Protein AF-A0A6J1W8S7-F1 (afdb_monomer_lite)

Radius of gyration: 19.78 Å; chains: 1; bounding box: 38×35×72 Å

Foldseek 3Di:
DPPPVPDDPDVDPQVWDWDDDFQEIETEHLVSLVCLVDDDDPVNLASHAEYEYELAALVSCLVCLVSNCVSRVNHQEYHYYLRQAADLCSLLSVLPHAQHQEYEYDPHNHNCVVPPCSQLSNCLNNVVNNHQYYNNDGDDPVSNVVSCVVCVVVVVVVVVPDPPVVVCVVVVPPD

pLDDT: mean 82.57, std 17.76, range [33.88, 97.06]

Sequence (175 aa):
SLETILGKVVPGLESHLVEIDGDVLCLYGSGALESLDRNWSVQTAGNIVTIAFIFIDFDEIIPVLSKLKIKFPNFLHLKFKETNLTTLQQFNALAHLRRLEQLTVESEGNPVVTFTLWKFYVLFRLNHFNLQKINGSEVTQNDMIMAERLFGILAYVASSNMPYYRLISLLGDCR

Secondary structure (DSSP, 8-state):
-TTSS-----S-----EEEEETTEEEEESGGGGGGGTS---HHHHHH--EEEEES--HHHHHHHHHHHHHH-TT--EEEEES-----GGGGGGGGGSS---EEEE-STT-GGGGSTTHHHHHHHHTGGG---EETTEEPPHHHHHHHHHHHHHHHHHHHHTS-HHHHHHHHTT--

InterPro domains:
  IPR032675 Leucine-rich repeat domain superfamily [G3DSA:3.80.10.10] (55-153)

Structure (mmCIF, N/CA/C/O backbone):
data_AF-A0A6J1W8S7-F1
#
_entry.id   AF-A0A6J1W8S7-F1
#
loop_
_atom_site.group_PDB
_atom_site.id
_atom_site.type_symbol
_atom_site.label_atom_id
_atom_site.label_alt_id
_atom_site.label_comp_id
_atom_site.label_asym_id
_atom_site.label_entity_id
_atom_site.label_seq_id
_atom_site.pdbx_PDB_ins_code
_atom_site.Cartn_x
_atom_site.Cartn_y
_atom_site.Cartn_z
_atom_site.occupancy
_atom_site.B_iso_or_equiv
_atom_site.auth_seq_id
_atom_site.auth_comp_id
_atom_site.auth_asym_id
_atom_site.auth_atom_id
_atom_site.pdbx_PDB_model_num
ATOM 1 N N . SER A 1 1 ? -10.208 -21.344 -41.709 1.00 40.41 1 SER A N 1
ATOM 2 C CA . SER A 1 1 ? -9.791 -22.050 -40.486 1.00 40.41 1 SER A CA 1
ATOM 3 C C . SER A 1 1 ? -8.826 -21.172 -39.721 1.00 40.41 1 SER A C 1
ATOM 5 O O . SER A 1 1 ? -7.849 -20.720 -40.299 1.00 40.41 1 SER A O 1
ATOM 7 N N . LEU A 1 2 ? -9.153 -20.863 -38.466 1.00 36.44 2 LEU A N 1
ATOM 8 C CA . LEU A 1 2 ? -8.491 -19.877 -37.595 1.00 36.44 2 LEU A CA 1
ATOM 9 C C . LEU A 1 2 ? -7.096 -20.314 -37.093 1.00 36.44 2 LEU A C 1
ATOM 11 O O . LEU A 1 2 ? -6.585 -19.765 -36.125 1.00 36.44 2 LEU A O 1
ATOM 15 N N . GLU A 1 3 ? -6.465 -21.288 -37.748 1.00 43.62 3 GLU A N 1
ATOM 16 C CA . GLU A 1 3 ? -5.208 -21.897 -37.294 1.00 43.62 3 GLU A CA 1
ATOM 17 C C . GLU A 1 3 ? -3.949 -21.258 -37.898 1.00 43.62 3 GLU A C 1
ATOM 19 O O . GLU A 1 3 ? -2.843 -21.577 -37.483 1.00 43.62 3 GLU A O 1
ATOM 24 N N . THR A 1 4 ? -4.076 -20.311 -38.833 1.00 38.19 4 THR A N 1
ATOM 25 C CA . THR A 1 4 ? -2.905 -19.662 -39.464 1.00 38.19 4 THR A CA 1
ATOM 26 C C . THR A 1 4 ? -2.515 -18.325 -38.811 1.00 38.19 4 THR A C 1
ATOM 28 O O . THR A 1 4 ? -1.450 -17.796 -39.107 1.00 38.19 4 THR A O 1
ATOM 31 N N . ILE A 1 5 ? -3.321 -17.791 -37.881 1.00 45.16 5 ILE A N 1
ATOM 32 C CA . ILE A 1 5 ? -3.003 -16.555 -37.125 1.00 45.16 5 ILE A CA 1
ATOM 33 C C . ILE A 1 5 ? -2.365 -16.867 -35.755 1.00 45.16 5 ILE A C 1
ATOM 35 O O . ILE A 1 5 ? -1.734 -16.006 -35.148 1.00 45.16 5 ILE A O 1
ATOM 39 N N . LEU A 1 6 ? -2.418 -18.121 -35.296 1.00 42.88 6 LEU A N 1
ATOM 40 C CA . LEU A 1 6 ? -1.729 -18.576 -34.084 1.00 42.88 6 LEU A CA 1
ATOM 41 C C . LEU A 1 6 ? -0.294 -19.004 -34.417 1.00 42.88 6 LEU A C 1
ATOM 43 O O . LEU A 1 6 ? 0.096 -20.165 -34.300 1.00 42.88 6 LEU A O 1
ATOM 47 N N . GLY A 1 7 ? 0.506 -18.040 -34.868 1.00 33.88 7 GLY A N 1
ATOM 48 C CA . GLY A 1 7 ? 1.949 -18.203 -34.975 1.00 33.88 7 GLY A CA 1
ATOM 49 C C . GLY A 1 7 ? 2.551 -18.462 -33.594 1.00 33.88 7 GLY A C 1
ATOM 50 O O . GLY A 1 7 ? 2.705 -17.537 -32.809 1.00 33.88 7 GLY A O 1
ATOM 51 N N . LYS A 1 8 ? 2.903 -19.725 -33.326 1.00 39.62 8 LYS A N 1
ATOM 52 C CA . LYS A 1 8 ? 3.813 -20.182 -32.260 1.00 39.62 8 LYS A CA 1
ATOM 53 C C . LYS A 1 8 ? 3.543 -19.586 -30.870 1.00 39.62 8 LYS A C 1
ATOM 55 O O . LYS A 1 8 ? 4.335 -18.798 -30.359 1.00 39.62 8 LYS A O 1
ATOM 60 N N . VAL A 1 9 ? 2.506 -20.077 -30.195 1.00 37.31 9 VAL A N 1
ATOM 61 C CA . VAL A 1 9 ? 2.508 -20.057 -28.725 1.00 37.31 9 VAL A CA 1
ATOM 62 C C . VAL A 1 9 ? 3.513 -21.111 -28.266 1.00 37.31 9 VAL A C 1
ATOM 64 O O . VAL A 1 9 ? 3.235 -22.308 -28.240 1.00 37.31 9 VAL A O 1
ATOM 67 N N . VAL A 1 10 ? 4.730 -20.653 -27.985 1.00 35.69 10 VAL A N 1
ATOM 68 C CA . VAL A 1 10 ? 5.703 -21.392 -27.180 1.00 35.69 10 VAL A CA 1
ATOM 69 C C . VAL A 1 10 ? 5.080 -21.576 -25.789 1.00 35.69 10 VAL A C 1
ATOM 71 O O . VAL A 1 10 ? 4.563 -20.596 -25.244 1.00 35.69 10 VAL A O 1
ATOM 74 N N . PRO A 1 11 ? 5.096 -22.779 -25.188 1.00 41.44 11 PRO A N 1
ATOM 75 C CA . PRO A 1 11 ? 4.704 -22.949 -23.794 1.00 41.44 11 PRO A CA 1
ATOM 76 C C . PRO A 1 11 ? 5.800 -22.311 -22.928 1.00 41.44 11 PRO A C 1
ATOM 78 O O . PRO A 1 11 ? 6.795 -22.949 -22.599 1.00 41.44 11 PRO A O 1
ATOM 81 N N . GLY A 1 12 ? 5.667 -21.007 -22.684 1.00 39.69 12 GLY A N 1
ATOM 82 C CA . GLY A 1 12 ? 6.685 -20.190 -22.020 1.00 39.69 12 GLY A CA 1
ATOM 83 C C . GLY A 1 12 ? 6.521 -18.678 -22.203 1.00 39.69 12 GLY A C 1
ATOM 84 O O . GLY A 1 12 ? 7.518 -17.966 -22.156 1.00 39.69 12 GLY A O 1
ATOM 85 N N . LEU A 1 13 ? 5.305 -18.161 -22.442 1.00 42.03 13 LEU A N 1
ATOM 86 C CA . LEU A 1 13 ? 5.059 -16.729 -22.243 1.00 42.03 13 LEU A CA 1
ATOM 87 C C . LEU A 1 13 ? 5.039 -16.471 -20.734 1.00 42.03 13 LEU A C 1
ATOM 89 O O . LEU A 1 13 ? 3.990 -16.538 -20.099 1.00 42.03 13 LEU A O 1
ATOM 93 N N . GLU A 1 14 ? 6.201 -16.186 -20.157 1.00 49.44 14 GLU A N 1
ATOM 94 C CA . GLU A 1 14 ? 6.249 -15.432 -18.912 1.00 49.44 14 GLU A CA 1
ATOM 95 C C . GLU A 1 14 ? 5.647 -14.055 -19.207 1.00 49.44 14 GLU A C 1
ATOM 97 O O . GLU A 1 14 ? 6.299 -13.165 -19.749 1.00 49.44 14 GLU A O 1
ATOM 102 N N . SER A 1 15 ? 4.350 -13.914 -18.945 1.00 57.97 15 SER A N 1
ATOM 103 C CA . SER A 1 15 ? 3.558 -12.715 -19.204 1.00 57.97 15 SER A CA 1
ATOM 104 C C . SER A 1 15 ? 3.840 -11.644 -18.151 1.00 57.97 15 SER A C 1
ATOM 106 O O . SER A 1 15 ? 2.924 -11.172 -17.481 1.00 57.97 15 SER A O 1
ATOM 108 N N . HIS A 1 16 ? 5.113 -11.304 -17.957 1.00 70.19 16 HIS A N 1
ATOM 109 C CA . HIS A 1 16 ? 5.495 -10.200 -17.100 1.00 70.19 16 HIS A CA 1
ATOM 110 C C . HIS A 1 16 ? 5.599 -8.915 -17.921 1.00 70.19 16 HIS A C 1
ATOM 112 O O . HIS A 1 16 ? 6.275 -8.858 -18.949 1.00 70.19 16 HIS A O 1
ATOM 118 N N . LEU A 1 17 ? 4.907 -7.873 -17.473 1.00 86.12 17 LEU A N 1
ATOM 119 C CA . LEU A 1 17 ? 4.863 -6.581 -18.148 1.00 86.12 17 LEU A CA 1
ATOM 120 C C . LEU A 1 17 ? 5.153 -5.475 -17.140 1.00 86.12 17 LEU A C 1
ATOM 122 O O . LEU A 1 17 ? 4.748 -5.540 -15.982 1.00 86.12 17 LEU A O 1
ATOM 126 N N . VAL A 1 18 ? 5.865 -4.452 -17.598 1.00 90.56 18 VAL A N 1
ATOM 127 C CA . VAL A 1 18 ? 6.117 -3.235 -16.833 1.00 90.56 18 VAL A CA 1
ATOM 128 C C . VAL A 1 18 ? 5.661 -2.070 -17.680 1.00 90.56 18 VAL A C 1
ATOM 130 O O . VAL A 1 18 ? 6.134 -1.895 -18.802 1.00 90.56 18 VAL A O 1
ATOM 133 N N . GLU A 1 19 ? 4.748 -1.286 -17.136 1.00 92.50 19 GLU A N 1
ATOM 134 C CA . GLU A 1 19 ? 4.158 -0.136 -17.801 1.00 92.50 19 GLU A CA 1
ATOM 135 C C . GLU A 1 19 ? 4.365 1.103 -16.934 1.00 92.50 19 GLU A C 1
ATOM 137 O O . GLU A 1 19 ? 4.305 1.034 -15.705 1.00 92.50 19 GLU A O 1
ATOM 142 N N . ILE A 1 20 ? 4.634 2.235 -17.579 1.00 92.69 20 ILE A N 1
ATOM 143 C CA . ILE A 1 20 ? 4.623 3.536 -16.919 1.00 92.69 20 ILE A CA 1
ATOM 144 C C . ILE A 1 20 ? 3.516 4.356 -17.553 1.00 92.69 20 ILE A C 1
ATOM 146 O O . ILE A 1 20 ? 3.585 4.670 -18.741 1.00 92.69 20 ILE A O 1
ATOM 150 N N . ASP A 1 21 ? 2.546 4.730 -16.731 1.00 91.38 21 ASP A N 1
ATOM 151 C CA . ASP A 1 21 ? 1.487 5.664 -17.082 1.00 91.38 21 ASP A CA 1
ATOM 152 C C . ASP A 1 21 ? 1.639 6.918 -16.215 1.00 91.38 21 ASP A C 1
ATOM 154 O O . ASP A 1 21 ? 1.308 6.928 -15.028 1.00 91.38 21 ASP A O 1
ATOM 158 N N . GLY A 1 22 ? 2.244 7.964 -16.783 1.00 91.19 22 GLY A N 1
ATOM 159 C CA . GLY A 1 22 ? 2.540 9.205 -16.065 1.00 91.19 22 GLY A CA 1
ATOM 160 C C . GLY A 1 22 ? 3.478 9.000 -14.867 1.00 91.19 22 GLY A C 1
ATOM 161 O O . GLY A 1 22 ? 4.672 8.751 -15.040 1.00 91.19 22 GLY A O 1
ATOM 162 N N . ASP A 1 23 ? 2.939 9.156 -13.656 1.00 93.88 23 ASP A N 1
ATOM 163 C CA . ASP A 1 23 ? 3.621 8.975 -12.366 1.00 93.88 23 ASP A CA 1
ATOM 164 C C . ASP A 1 23 ? 3.370 7.590 -11.732 1.00 93.88 23 ASP A C 1
ATOM 166 O O . ASP A 1 23 ? 3.794 7.333 -10.596 1.00 93.88 23 ASP A O 1
ATOM 170 N N . VAL A 1 24 ? 2.682 6.699 -12.453 1.00 96.12 24 VAL A N 1
ATOM 171 C CA . VAL A 1 24 ? 2.316 5.355 -12.007 1.00 96.12 24 VAL A CA 1
ATOM 172 C C . VAL A 1 24 ? 3.197 4.310 -12.688 1.00 96.12 24 VAL A C 1
ATOM 174 O O . VAL A 1 24 ? 3.223 4.199 -13.911 1.00 96.12 24 VAL A O 1
ATOM 177 N N . LEU A 1 25 ? 3.889 3.503 -11.884 1.00 95.81 25 LEU A N 1
ATOM 178 C CA . LEU A 1 25 ? 4.588 2.300 -12.328 1.00 95.81 25 LEU A CA 1
ATOM 179 C C . LEU A 1 25 ? 3.700 1.076 -12.088 1.00 95.81 25 LEU A C 1
ATOM 181 O O . LEU A 1 25 ? 3.439 0.730 -10.937 1.00 95.81 25 LEU A O 1
ATOM 185 N N . CYS A 1 26 ? 3.279 0.401 -13.152 1.00 96.12 26 CYS A N 1
ATOM 186 C CA . CYS A 1 26 ? 2.485 -0.823 -13.090 1.00 96.12 26 CYS A CA 1
ATOM 187 C C . CYS A 1 26 ? 3.370 -2.046 -13.359 1.00 96.12 26 CYS A C 1
ATOM 189 O O . CYS A 1 26 ? 4.007 -2.149 -14.408 1.00 96.12 26 CYS A O 1
ATOM 191 N N . LEU A 1 27 ? 3.402 -2.971 -12.401 1.00 95.62 27 LEU A N 1
ATOM 192 C CA . LEU A 1 27 ? 4.134 -4.233 -12.455 1.00 95.62 27 LEU A CA 1
ATOM 193 C C . LEU A 1 27 ? 3.125 -5.374 -12.561 1.00 95.62 27 LEU A C 1
ATOM 195 O O . LEU A 1 27 ? 2.338 -5.585 -11.638 1.00 95.62 27 LEU A O 1
ATOM 199 N N . TYR A 1 28 ? 3.160 -6.098 -13.677 1.00 94.69 28 TYR A N 1
ATOM 200 C CA . TYR A 1 28 ? 2.251 -7.201 -13.969 1.00 94.69 28 TYR A CA 1
ATOM 201 C C . TYR A 1 28 ? 2.995 -8.534 -13.928 1.00 94.69 28 TYR A C 1
ATOM 203 O O . TYR A 1 28 ? 3.941 -8.721 -14.694 1.00 94.69 28 TYR A O 1
ATOM 211 N N . GLY A 1 29 ? 2.546 -9.466 -13.088 1.00 93.25 29 GLY A N 1
ATOM 212 C CA . GLY A 1 29 ? 3.154 -10.793 -12.948 1.00 93.25 29 GLY A CA 1
ATOM 213 C C . GLY A 1 29 ? 4.489 -10.786 -12.194 1.00 93.25 29 GLY A C 1
ATOM 214 O O . GLY A 1 29 ? 5.214 -9.790 -12.177 1.00 93.25 29 GLY A O 1
ATOM 215 N N . SER A 1 30 ? 4.832 -11.899 -11.542 1.00 88.75 30 SER A N 1
ATOM 216 C CA . SER A 1 30 ? 6.004 -11.994 -10.651 1.00 88.75 30 SER A CA 1
ATOM 217 C C . SER A 1 30 ? 7.327 -11.623 -11.330 1.00 88.75 30 SER A C 1
ATOM 219 O O . SER A 1 30 ? 8.142 -10.910 -10.744 1.00 88.75 30 SER A O 1
ATOM 221 N N . GLY A 1 31 ? 7.509 -11.983 -12.604 1.00 87.06 31 GLY A N 1
ATOM 222 C CA . GLY A 1 31 ? 8.696 -11.607 -13.386 1.00 87.06 31 GLY A CA 1
ATOM 223 C C . GLY A 1 31 ? 8.900 -10.089 -13.534 1.00 87.06 31 GLY A C 1
ATOM 224 O O . GLY A 1 31 ? 10.020 -9.626 -13.743 1.00 87.06 31 GLY A O 1
ATOM 225 N N . ALA A 1 32 ? 7.858 -9.265 -13.354 1.00 91.38 32 ALA A N 1
ATOM 226 C CA . ALA A 1 32 ? 7.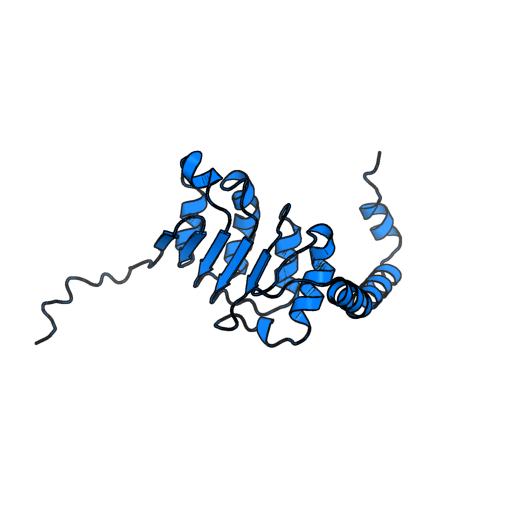998 -7.811 -13.417 1.00 91.38 32 ALA A CA 1
ATOM 227 C C . ALA A 1 32 ? 8.804 -7.262 -12.233 1.00 91.38 32 ALA A C 1
ATOM 229 O O . ALA A 1 32 ? 9.380 -6.176 -12.339 1.00 91.38 32 ALA A O 1
ATOM 230 N N . LEU A 1 33 ? 8.916 -8.010 -11.132 1.00 91.19 33 LEU A N 1
ATOM 231 C CA . LEU A 1 33 ? 9.737 -7.636 -9.982 1.00 91.19 33 LEU A CA 1
ATOM 232 C C . LEU A 1 33 ? 11.229 -7.545 -10.336 1.00 91.19 33 LEU A C 1
ATOM 234 O O . LEU A 1 33 ? 11.929 -6.697 -9.783 1.00 91.19 33 LEU A O 1
ATOM 238 N N . GLU A 1 34 ? 11.709 -8.317 -11.316 1.00 88.75 34 GLU A N 1
ATOM 239 C CA . GLU A 1 34 ? 13.094 -8.233 -11.807 1.00 88.75 34 GLU A CA 1
ATOM 240 C C . GLU A 1 34 ? 13.400 -6.875 -12.457 1.00 88.75 34 GLU A C 1
ATOM 242 O O . GLU A 1 34 ? 14.540 -6.404 -12.475 1.00 88.75 34 GLU A O 1
ATOM 247 N N . SER A 1 35 ? 12.375 -6.179 -12.957 1.00 86.25 35 SER A N 1
ATOM 248 C CA . SER A 1 35 ? 12.544 -4.837 -13.515 1.00 86.25 35 SER A CA 1
ATOM 249 C C . SER A 1 35 ? 12.957 -3.797 -12.472 1.00 86.25 35 SER A C 1
ATOM 251 O O . SER A 1 35 ? 13.539 -2.769 -12.822 1.00 86.25 35 SER A O 1
ATOM 253 N N . LEU A 1 36 ? 12.725 -4.074 -11.186 1.00 87.31 36 LEU A N 1
ATOM 254 C CA . LEU A 1 36 ? 13.179 -3.224 -10.090 1.00 87.31 36 LEU A CA 1
ATOM 255 C C . LEU A 1 36 ? 14.705 -3.224 -9.979 1.00 87.31 36 LEU A C 1
ATOM 257 O O . LEU A 1 36 ? 15.287 -2.223 -9.562 1.00 87.31 36 LEU A O 1
ATOM 261 N N . ASP A 1 37 ? 15.368 -4.300 -10.407 1.00 85.44 37 ASP A N 1
ATOM 262 C CA . ASP A 1 37 ? 16.827 -4.381 -10.420 1.00 85.44 37 ASP A CA 1
ATOM 263 C C . ASP A 1 37 ? 17.445 -3.633 -11.613 1.00 85.44 37 ASP A C 1
ATOM 265 O O . ASP A 1 37 ? 18.602 -3.210 -11.536 1.0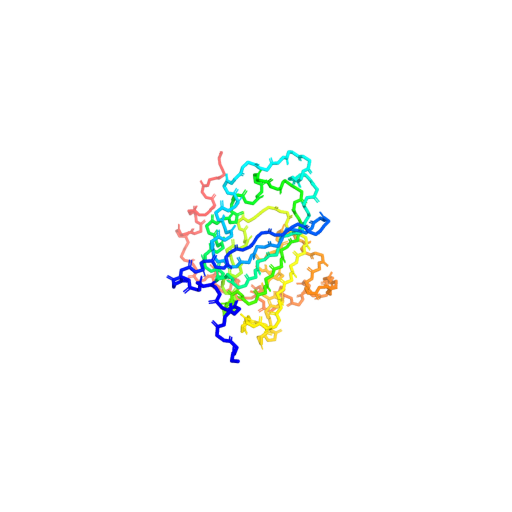0 85.44 37 ASP A O 1
ATOM 269 N N . ARG A 1 38 ? 16.661 -3.333 -12.661 1.00 85.12 38 ARG A N 1
ATOM 270 C CA . ARG A 1 38 ? 17.110 -2.538 -13.816 1.00 85.12 38 ARG A CA 1
ATOM 271 C C . ARG A 1 38 ? 17.528 -1.118 -13.416 1.00 85.12 38 ARG A C 1
ATOM 273 O O . ARG A 1 38 ? 17.130 -0.567 -12.382 1.00 85.12 38 ARG A O 1
ATOM 280 N N . ASN A 1 39 ? 18.350 -0.508 -14.266 1.00 83.50 39 ASN A N 1
ATOM 281 C CA . ASN A 1 39 ? 18.784 0.876 -14.107 1.00 83.50 39 ASN A CA 1
ATOM 282 C C . ASN A 1 39 ? 17.727 1.821 -14.683 1.00 83.50 39 ASN A C 1
ATOM 284 O O . ASN A 1 39 ? 17.644 2.013 -15.894 1.00 83.50 39 ASN A O 1
ATOM 288 N N . TRP A 1 40 ? 16.921 2.404 -13.800 1.00 87.62 40 TRP A N 1
ATOM 289 C CA . TRP A 1 40 ? 15.962 3.448 -14.146 1.00 87.62 40 TRP A CA 1
ATOM 290 C C . TRP A 1 40 ? 16.679 4.785 -14.340 1.00 87.62 40 TRP A C 1
ATOM 292 O O . TRP A 1 40 ? 17.621 5.106 -13.612 1.00 87.62 40 TRP A O 1
ATOM 302 N N . SER A 1 41 ? 16.236 5.580 -15.318 1.00 88.81 41 SER A N 1
ATOM 303 C CA . SER A 1 41 ? 16.742 6.946 -15.465 1.00 88.81 41 SER A CA 1
ATOM 304 C C . SER A 1 41 ? 16.359 7.772 -14.231 1.00 88.81 41 SER A C 1
ATOM 306 O O . SER A 1 41 ? 15.277 7.582 -13.674 1.00 88.81 41 SER A O 1
ATOM 308 N N . VAL A 1 42 ? 17.215 8.711 -13.813 1.00 88.88 42 VAL A N 1
ATOM 309 C CA . VAL A 1 42 ? 16.959 9.565 -12.634 1.00 88.88 42 VAL A CA 1
ATOM 310 C C . VAL A 1 42 ? 15.640 10.333 -12.773 1.00 88.88 42 VAL A C 1
ATOM 312 O O . VAL A 1 42 ? 14.914 10.496 -11.797 1.00 88.88 42 VAL A O 1
ATOM 315 N N . GLN A 1 43 ? 15.309 10.763 -13.993 1.00 89.25 43 GLN A N 1
ATOM 316 C CA . GLN A 1 43 ? 14.067 11.477 -14.287 1.00 89.25 43 GLN A CA 1
ATOM 317 C C . GLN A 1 43 ? 12.845 10.571 -14.108 1.00 89.25 43 GLN A C 1
ATOM 319 O O . GLN A 1 43 ? 11.923 10.923 -13.382 1.00 89.25 43 GLN A O 1
ATOM 324 N N . THR A 1 44 ? 12.857 9.377 -14.708 1.00 89.62 44 THR A N 1
ATOM 325 C CA . THR A 1 44 ? 11.758 8.408 -14.571 1.00 89.62 44 THR A CA 1
ATOM 326 C C . THR A 1 44 ? 11.578 7.988 -13.114 1.00 89.62 44 THR A C 1
ATOM 328 O O . THR A 1 44 ? 10.474 8.040 -12.586 1.00 89.62 44 THR A O 1
ATOM 331 N N . ALA A 1 45 ? 12.677 7.639 -12.443 1.00 90.25 45 ALA A N 1
ATOM 332 C CA . ALA A 1 45 ? 12.690 7.246 -11.040 1.00 90.25 45 ALA A CA 1
ATOM 333 C C . ALA A 1 45 ? 12.147 8.339 -10.104 1.00 90.25 45 ALA A C 1
ATOM 335 O O . ALA A 1 45 ? 11.450 8.040 -9.135 1.00 90.25 45 ALA A O 1
ATOM 336 N N . GLY A 1 46 ? 12.476 9.602 -10.389 1.00 90.50 46 GLY A N 1
ATOM 337 C CA . GLY A 1 46 ? 12.012 10.757 -9.626 1.00 90.50 46 GLY A CA 1
ATOM 338 C C . GLY A 1 46 ? 10.551 11.125 -9.887 1.00 90.50 46 GLY A C 1
ATOM 339 O O . GLY A 1 46 ? 9.912 11.677 -8.995 1.00 90.50 46 GLY A O 1
ATOM 340 N N . ASN A 1 47 ? 10.019 10.809 -11.068 1.00 94.25 47 ASN A N 1
ATOM 341 C CA . ASN A 1 47 ? 8.631 11.103 -11.424 1.00 94.25 47 ASN A CA 1
ATOM 342 C C . ASN A 1 47 ? 7.639 10.068 -10.886 1.00 94.25 47 ASN A C 1
ATOM 344 O O . ASN A 1 47 ? 6.462 10.382 -10.762 1.00 94.25 47 ASN A O 1
ATOM 348 N N . ILE A 1 48 ? 8.090 8.850 -10.574 1.00 95.62 48 ILE A N 1
ATOM 349 C CA . ILE A 1 48 ? 7.213 7.796 -10.059 1.00 95.62 48 ILE A CA 1
ATOM 350 C C . ILE A 1 48 ? 6.790 8.123 -8.623 1.00 95.62 48 ILE A C 1
ATOM 352 O O . ILE A 1 48 ? 7.612 8.184 -7.704 1.00 95.62 48 ILE A O 1
ATOM 356 N N . VAL A 1 49 ? 5.482 8.290 -8.441 1.00 95.44 49 VAL A N 1
ATOM 357 C CA . VAL A 1 49 ? 4.828 8.550 -7.149 1.00 95.44 49 VAL A CA 1
ATOM 358 C C . VAL A 1 49 ? 4.010 7.338 -6.704 1.00 95.44 49 VAL A C 1
ATOM 360 O O . VAL A 1 49 ? 3.944 7.034 -5.507 1.00 95.44 49 VAL A O 1
ATOM 363 N N . THR A 1 50 ? 3.418 6.616 -7.658 1.00 96.50 50 THR A N 1
ATOM 364 C CA . THR A 1 50 ? 2.570 5.450 -7.401 1.00 96.50 50 THR A CA 1
ATOM 365 C C . THR A 1 50 ? 3.202 4.186 -7.970 1.00 96.50 50 THR A C 1
ATOM 367 O O . THR A 1 50 ? 3.622 4.166 -9.121 1.00 96.50 50 THR A O 1
ATOM 370 N N . ILE A 1 51 ? 3.223 3.106 -7.189 1.00 96.38 51 ILE A N 1
ATOM 371 C CA . ILE A 1 51 ? 3.645 1.778 -7.650 1.00 96.38 51 ILE A CA 1
ATOM 372 C C . ILE A 1 51 ? 2.469 0.816 -7.489 1.00 96.38 51 ILE A C 1
ATOM 374 O O . ILE A 1 51 ? 1.923 0.679 -6.393 1.00 96.38 51 ILE A O 1
ATOM 378 N N . ALA A 1 52 ? 2.071 0.168 -8.578 1.00 97.06 52 ALA A N 1
ATOM 379 C CA . ALA A 1 52 ? 0.984 -0.794 -8.628 1.00 97.06 52 ALA A CA 1
ATOM 380 C C . ALA A 1 52 ? 1.516 -2.200 -8.912 1.00 97.06 52 ALA A C 1
ATOM 382 O O . ALA A 1 52 ? 2.194 -2.423 -9.910 1.00 97.06 52 ALA A O 1
ATOM 383 N N . PHE A 1 53 ? 1.176 -3.144 -8.039 1.00 96.75 53 PHE A N 1
ATOM 384 C CA . PHE A 1 53 ? 1.440 -4.569 -8.210 1.00 96.75 53 PHE A CA 1
ATOM 385 C C . PHE A 1 53 ? 0.157 -5.264 -8.648 1.00 96.75 53 PHE A C 1
ATOM 387 O O . PHE A 1 53 ? -0.881 -5.099 -8.001 1.00 96.75 53 PHE A O 1
ATOM 394 N N . ILE A 1 54 ? 0.232 -5.996 -9.758 1.00 95.81 54 ILE A N 1
ATOM 395 C CA . ILE A 1 54 ? -0.923 -6.566 -10.446 1.00 95.81 54 ILE A CA 1
ATOM 396 C C . ILE A 1 54 ? -0.618 -8.025 -10.805 1.00 95.81 54 ILE A C 1
ATOM 398 O O . ILE A 1 54 ? 0.362 -8.286 -11.499 1.00 95.81 54 ILE A O 1
ATOM 402 N N . PHE A 1 55 ? -1.441 -8.975 -10.354 1.00 94.94 55 PHE A N 1
ATOM 403 C CA . PHE A 1 55 ? -1.199 -10.421 -10.536 1.00 94.94 55 PHE A CA 1
ATOM 404 C C . PHE A 1 55 ? 0.147 -10.897 -9.951 1.00 94.94 55 PHE A C 1
ATOM 406 O O . PHE A 1 55 ? 0.857 -11.696 -10.563 1.00 94.94 55 PHE A O 1
ATOM 413 N N . ILE A 1 56 ? 0.539 -10.360 -8.794 1.00 94.88 56 ILE A N 1
ATOM 414 C CA . ILE A 1 56 ? 1.784 -10.716 -8.096 1.00 94.88 56 ILE A CA 1
ATOM 415 C C . ILE A 1 56 ? 1.425 -11.086 -6.668 1.00 94.88 56 ILE A C 1
ATOM 417 O O . ILE A 1 56 ? 0.898 -10.238 -5.949 1.00 94.88 56 ILE A O 1
ATOM 421 N N . ASP A 1 57 ? 1.742 -12.305 -6.239 1.00 95.00 57 ASP A N 1
ATOM 422 C CA . ASP A 1 57 ? 1.499 -12.717 -4.860 1.00 95.00 57 ASP A CA 1
ATOM 423 C C . ASP A 1 57 ? 2.217 -11.775 -3.886 1.00 95.00 57 ASP A C 1
ATOM 425 O O . ASP A 1 57 ? 3.398 -11.453 -4.035 1.00 95.00 57 ASP A O 1
ATOM 429 N N . PHE A 1 58 ? 1.499 -11.320 -2.859 1.00 95.19 58 PHE A N 1
ATOM 430 C CA . PHE A 1 58 ? 2.009 -10.315 -1.932 1.00 95.19 58 PHE A CA 1
ATOM 431 C C . PHE A 1 58 ? 3.307 -10.752 -1.252 1.00 95.19 58 PHE A C 1
ATOM 433 O O . PHE A 1 58 ? 4.197 -9.932 -1.032 1.00 95.19 58 PHE A O 1
ATOM 440 N N . ASP A 1 59 ? 3.443 -12.045 -0.969 1.00 93.75 59 ASP A N 1
ATOM 441 C CA . ASP A 1 59 ? 4.631 -12.608 -0.335 1.00 93.75 59 ASP A CA 1
ATOM 442 C C . ASP A 1 59 ? 5.884 -12.475 -1.224 1.00 93.75 59 ASP A C 1
ATOM 444 O O . ASP A 1 59 ? 6.986 -12.299 -0.703 1.00 93.75 59 ASP A O 1
ATOM 448 N N . GLU A 1 60 ? 5.726 -12.446 -2.553 1.00 93.94 60 GLU A N 1
ATOM 449 C CA . GLU A 1 60 ? 6.810 -12.168 -3.506 1.00 93.94 60 GLU A CA 1
ATOM 450 C C . GLU A 1 60 ? 7.186 -10.680 -3.556 1.00 93.94 60 GLU A C 1
ATOM 452 O O . GLU A 1 60 ? 8.319 -10.324 -3.887 1.00 93.94 60 GLU A O 1
ATOM 457 N N . ILE A 1 61 ? 6.263 -9.789 -3.184 1.00 94.06 61 ILE A N 1
ATOM 458 C CA . ILE A 1 61 ? 6.506 -8.343 -3.132 1.00 94.06 61 ILE A CA 1
ATOM 459 C C . ILE A 1 61 ? 7.362 -7.984 -1.908 1.00 94.06 61 ILE A C 1
ATOM 461 O O . ILE A 1 61 ? 8.195 -7.076 -1.973 1.00 94.06 61 ILE A O 1
ATOM 465 N N . ILE A 1 62 ? 7.200 -8.696 -0.787 1.00 92.44 62 ILE A N 1
ATOM 466 C CA . ILE A 1 62 ? 7.859 -8.379 0.495 1.00 92.44 62 ILE A CA 1
ATOM 467 C C . ILE A 1 62 ? 9.382 -8.167 0.355 1.00 92.44 62 ILE A C 1
ATOM 469 O O . ILE A 1 62 ? 9.871 -7.133 0.826 1.00 92.44 62 ILE A O 1
ATOM 473 N N . PRO A 1 63 ? 10.153 -9.056 -0.304 1.00 91.56 63 PRO A N 1
ATOM 474 C CA . PRO A 1 63 ? 11.597 -8.881 -0.468 1.00 91.56 63 PRO A CA 1
ATOM 475 C C . PRO A 1 63 ? 11.980 -7.607 -1.232 1.00 91.56 63 PRO A C 1
ATOM 477 O O . PRO A 1 63 ? 13.007 -6.989 -0.935 1.00 91.56 63 PRO A O 1
ATOM 480 N N . VAL A 1 64 ? 11.162 -7.181 -2.201 1.00 91.81 64 VAL A N 1
ATOM 481 C CA . VAL A 1 64 ? 11.476 -6.028 -3.055 1.00 91.81 64 VAL A CA 1
ATOM 482 C C . VAL A 1 64 ? 11.065 -4.686 -2.454 1.00 91.81 64 VAL A C 1
ATOM 484 O O . VAL A 1 64 ? 11.597 -3.659 -2.877 1.00 91.81 64 VAL A O 1
ATOM 487 N N . LEU A 1 65 ? 10.195 -4.670 -1.435 1.00 90.69 65 LEU A N 1
ATOM 488 C CA . LEU A 1 65 ? 9.734 -3.447 -0.755 1.00 90.69 65 LEU A CA 1
ATOM 489 C C . LEU A 1 65 ? 10.896 -2.546 -0.306 1.00 90.69 65 LEU A C 1
ATOM 491 O O . LEU A 1 65 ? 10.843 -1.325 -0.454 1.00 90.69 65 LEU A O 1
ATOM 495 N N . SER A 1 66 ? 11.975 -3.152 0.193 1.00 85.94 66 SER A N 1
ATOM 496 C CA . SER A 1 66 ? 13.188 -2.441 0.621 1.00 85.94 66 SER A CA 1
ATOM 497 C C . SER A 1 66 ? 13.902 -1.716 -0.532 1.00 85.94 66 SER A C 1
ATOM 499 O O . SER A 1 66 ? 14.420 -0.612 -0.349 1.00 85.94 66 SER A O 1
ATOM 501 N N . LYS A 1 67 ? 13.883 -2.299 -1.738 1.00 88.88 67 LYS A N 1
ATOM 502 C CA . LYS A 1 67 ? 14.516 -1.751 -2.946 1.00 88.88 67 LYS A CA 1
ATOM 503 C C . LYS A 1 67 ? 13.732 -0.574 -3.522 1.00 88.88 67 LYS A C 1
ATOM 505 O O . LYS A 1 67 ? 14.340 0.333 -4.094 1.00 88.88 67 LYS A O 1
ATOM 510 N N . LEU A 1 68 ? 12.407 -0.554 -3.342 1.00 90.25 68 LEU A N 1
ATOM 511 C CA . LEU A 1 68 ? 11.531 0.469 -3.924 1.00 90.25 68 LEU A CA 1
ATOM 512 C C . LEU A 1 68 ? 11.967 1.882 -3.555 1.00 90.25 68 LEU A C 1
ATOM 514 O O . LEU A 1 68 ? 11.970 2.755 -4.412 1.00 90.25 68 LEU A O 1
ATOM 518 N N . LYS A 1 69 ? 12.398 2.121 -2.310 1.00 83.75 69 LYS A N 1
ATOM 519 C CA . LYS A 1 69 ? 12.788 3.474 -1.890 1.00 83.75 69 LYS A CA 1
ATOM 520 C C . LYS A 1 69 ? 14.100 3.943 -2.508 1.00 83.75 69 LYS A C 1
ATOM 522 O O . LYS A 1 69 ? 14.270 5.134 -2.744 1.00 83.75 69 LYS A O 1
ATOM 527 N N . ILE A 1 70 ? 15.018 3.012 -2.756 1.00 87.88 70 ILE A N 1
ATOM 528 C CA . ILE A 1 70 ? 16.301 3.302 -3.401 1.00 87.88 70 ILE A CA 1
ATOM 529 C C . ILE A 1 70 ? 16.062 3.637 -4.875 1.00 87.88 70 ILE A C 1
ATOM 531 O O . ILE A 1 70 ? 16.668 4.563 -5.405 1.00 87.88 70 ILE A O 1
ATOM 535 N N . LYS A 1 71 ? 15.165 2.890 -5.527 1.00 90.19 71 LYS A N 1
ATOM 536 C CA . LYS A 1 71 ? 14.866 3.039 -6.955 1.00 90.19 71 LYS A CA 1
ATOM 537 C C . LYS A 1 71 ? 13.911 4.195 -7.246 1.00 90.19 71 LYS A C 1
ATOM 539 O O . LYS A 1 71 ? 14.090 4.866 -8.251 1.00 90.19 71 LYS A O 1
ATOM 544 N N . PHE A 1 72 ? 12.950 4.454 -6.364 1.00 92.62 72 PHE A N 1
ATOM 545 C CA . PHE A 1 72 ? 11.890 5.450 -6.531 1.00 92.62 72 PHE A CA 1
ATOM 546 C C . PHE A 1 72 ? 11.798 6.318 -5.267 1.00 92.62 72 PHE A C 1
ATOM 548 O O . PHE A 1 72 ? 10.961 6.093 -4.394 1.00 92.62 72 PHE A O 1
ATOM 555 N N . PRO A 1 73 ? 12.673 7.320 -5.099 1.00 89.38 73 PRO A N 1
ATOM 556 C CA . PRO A 1 73 ? 12.754 8.084 -3.853 1.00 89.38 73 PRO A CA 1
ATOM 557 C C . PRO A 1 73 ? 11.467 8.857 -3.528 1.00 89.38 73 PRO A C 1
ATOM 559 O O . PRO A 1 73 ? 11.206 9.125 -2.352 1.00 89.38 73 PRO A O 1
ATOM 562 N N . ASN A 1 74 ? 10.647 9.162 -4.534 1.00 92.38 74 ASN A N 1
ATOM 563 C CA . ASN A 1 74 ? 9.438 9.972 -4.406 1.00 92.38 74 ASN A CA 1
ATOM 564 C C . ASN A 1 74 ? 8.144 9.154 -4.346 1.00 92.38 74 ASN A C 1
ATOM 566 O O . ASN A 1 74 ? 7.073 9.753 -4.290 1.00 92.38 74 ASN A O 1
ATOM 570 N N . PHE A 1 75 ? 8.212 7.815 -4.306 1.00 94.00 75 PHE A N 1
ATOM 571 C CA . PHE A 1 75 ? 6.991 7.024 -4.176 1.00 94.00 75 PHE A CA 1
ATOM 572 C C . PHE A 1 75 ? 6.317 7.292 -2.820 1.00 94.00 75 PHE A C 1
ATOM 574 O O . PHE A 1 75 ? 6.979 7.311 -1.774 1.00 94.00 75 PHE A O 1
ATOM 581 N N . LEU A 1 76 ? 4.998 7.483 -2.859 1.00 94.81 76 LEU A N 1
ATOM 582 C CA . LEU A 1 76 ? 4.136 7.745 -1.701 1.00 94.81 76 LEU A CA 1
ATOM 583 C C . LEU A 1 76 ? 2.885 6.857 -1.691 1.00 94.81 76 LEU A C 1
ATOM 585 O O . LEU A 1 76 ? 2.193 6.800 -0.673 1.00 94.81 76 LEU A O 1
ATOM 589 N N . HIS A 1 77 ? 2.598 6.160 -2.794 1.00 96.00 77 HIS A N 1
ATOM 590 C CA . HIS A 1 77 ? 1.390 5.361 -2.964 1.00 96.00 77 HIS A CA 1
ATOM 591 C C . HIS A 1 77 ? 1.709 3.943 -3.444 1.00 96.00 77 HIS A C 1
ATOM 593 O O . HIS A 1 77 ? 2.405 3.761 -4.443 1.00 96.00 77 HIS A O 1
ATOM 599 N N . LEU A 1 78 ? 1.159 2.940 -2.753 1.00 96.56 78 LEU A N 1
ATOM 600 C CA . LEU A 1 78 ? 1.154 1.547 -3.203 1.00 96.56 78 LEU A CA 1
ATOM 601 C C . LEU A 1 78 ? -0.255 1.096 -3.575 1.00 96.56 78 LEU A C 1
ATOM 603 O O . LEU A 1 78 ? -1.200 1.317 -2.814 1.00 96.56 78 LEU A O 1
ATOM 607 N N . LYS A 1 79 ? -0.372 0.430 -4.723 1.00 96.81 79 LYS A N 1
ATOM 608 C CA . LYS A 1 79 ? -1.600 -0.219 -5.180 1.00 96.81 79 LYS A CA 1
ATOM 609 C C . LYS A 1 79 ? -1.388 -1.725 -5.292 1.00 96.81 79 LYS A C 1
ATOM 611 O O . LYS A 1 79 ? -0.389 -2.172 -5.848 1.00 96.81 79 LYS A O 1
ATOM 616 N N . PHE A 1 80 ? -2.349 -2.485 -4.792 1.00 97.06 80 PHE A N 1
ATOM 617 C CA . PHE A 1 80 ? -2.360 -3.940 -4.811 1.00 97.06 80 PHE A CA 1
ATOM 618 C C . PHE A 1 80 ? -3.625 -4.420 -5.521 1.00 97.06 80 PHE A C 1
ATOM 620 O O . PHE A 1 80 ? -4.735 -4.202 -5.028 1.00 97.06 80 PHE A O 1
ATOM 627 N N . LYS A 1 81 ? -3.454 -5.067 -6.673 1.00 95.88 81 LYS A N 1
ATOM 628 C CA . LYS A 1 81 ? -4.519 -5.681 -7.467 1.00 95.88 81 LYS A CA 1
ATOM 629 C C . LYS A 1 81 ? -4.212 -7.155 -7.670 1.00 95.88 81 LYS A C 1
ATOM 631 O O . LYS A 1 81 ? -3.145 -7.488 -8.172 1.00 95.88 81 LYS A O 1
ATOM 636 N N . GLU A 1 82 ? -5.146 -8.024 -7.294 1.00 94.69 82 GLU A N 1
ATOM 637 C CA . GLU A 1 82 ? -4.975 -9.471 -7.463 1.00 94.69 82 GLU A CA 1
ATOM 638 C C . GLU A 1 82 ? -3.638 -9.982 -6.910 1.00 94.69 82 GLU A C 1
ATOM 640 O O . GLU A 1 82 ? -2.896 -10.703 -7.571 1.00 94.69 82 GLU A O 1
ATOM 645 N N . THR A 1 83 ? -3.311 -9.547 -5.690 1.00 95.38 83 THR A N 1
ATOM 646 C CA . THR A 1 83 ? -2.045 -9.889 -5.024 1.00 95.38 83 THR A CA 1
ATOM 647 C C . THR A 1 83 ? -2.195 -10.956 -3.950 1.00 95.38 83 THR A C 1
ATOM 649 O O . THR A 1 83 ? -1.282 -11.176 -3.161 1.00 95.38 83 THR A O 1
ATOM 652 N N . ASN A 1 84 ? -3.364 -11.597 -3.875 1.00 93.88 84 ASN A N 1
ATOM 653 C CA . ASN A 1 84 ? -3.640 -12.675 -2.932 1.00 93.88 84 ASN A CA 1
ATOM 654 C C . ASN A 1 84 ? -3.370 -12.273 -1.466 1.00 93.88 84 ASN A C 1
ATOM 656 O O . ASN A 1 84 ? -2.914 -13.063 -0.639 1.00 93.88 84 ASN A O 1
ATOM 660 N N . LEU A 1 85 ? -3.651 -11.012 -1.117 1.00 93.31 85 LEU A N 1
ATOM 661 C CA . LEU A 1 85 ? -3.620 -10.559 0.272 1.00 93.31 85 LEU A CA 1
ATOM 662 C C . LEU A 1 85 ? -4.767 -11.224 1.030 1.00 93.31 85 LEU A C 1
ATOM 664 O O . LEU A 1 85 ? -5.930 -10.867 0.836 1.00 93.31 85 LEU A O 1
ATOM 668 N N . THR A 1 86 ? -4.451 -12.181 1.899 1.00 93.81 86 THR A N 1
ATOM 669 C CA . T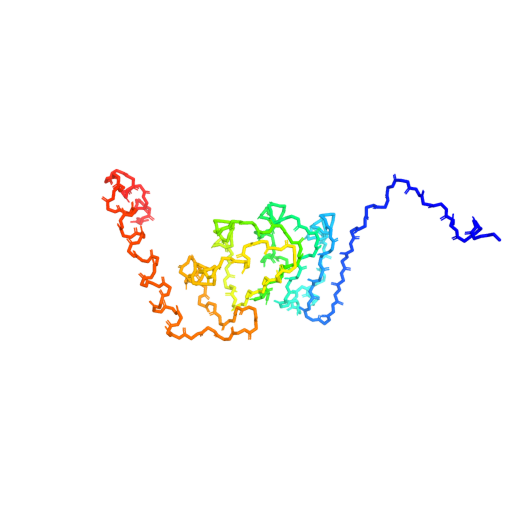HR A 1 86 ? -5.442 -13.015 2.598 1.00 93.81 86 THR A CA 1
ATOM 670 C C . THR A 1 86 ? -5.556 -12.692 4.080 1.00 93.81 86 THR A C 1
ATOM 672 O O . THR A 1 86 ? -6.639 -12.818 4.651 1.00 93.81 86 THR A O 1
ATOM 675 N N . THR A 1 87 ? -4.469 -12.252 4.719 1.00 93.44 87 THR A N 1
ATOM 676 C CA . THR A 1 87 ? -4.430 -12.035 6.171 1.00 93.44 87 THR A CA 1
ATOM 677 C C . THR A 1 87 ? -4.063 -10.600 6.527 1.00 93.44 87 THR A C 1
ATOM 679 O O . THR A 1 87 ? -3.273 -9.945 5.852 1.00 93.44 87 THR A O 1
ATOM 682 N N . LEU A 1 88 ? -4.580 -10.109 7.658 1.00 91.75 88 LEU A N 1
ATOM 683 C CA . LEU A 1 88 ? -4.221 -8.783 8.174 1.00 91.75 88 LEU A CA 1
ATOM 684 C C . LEU A 1 88 ? -2.719 -8.664 8.467 1.00 91.75 88 LEU A C 1
ATOM 686 O O . LEU A 1 88 ? -2.119 -7.614 8.264 1.00 91.75 88 LEU A O 1
ATOM 690 N N . GLN A 1 89 ? -2.089 -9.748 8.922 1.00 91.12 89 GLN A N 1
ATOM 691 C CA . GLN A 1 89 ? -0.683 -9.738 9.320 1.00 91.12 89 GLN A CA 1
ATOM 692 C C . GLN A 1 89 ? 0.275 -9.449 8.160 1.00 91.12 89 GLN A C 1
ATOM 694 O O . GLN A 1 89 ? 1.349 -8.909 8.414 1.00 91.12 89 GLN A O 1
ATOM 699 N N . GLN A 1 90 ? -0.111 -9.727 6.912 1.00 93.56 90 GLN A N 1
ATOM 700 C CA . GLN A 1 90 ? 0.706 -9.407 5.737 1.00 93.56 90 GLN A CA 1
ATOM 701 C C . GLN A 1 90 ? 0.999 -7.902 5.631 1.00 93.56 90 GLN A C 1
ATOM 703 O O . GLN A 1 90 ? 2.123 -7.516 5.312 1.00 93.56 90 GLN A O 1
ATOM 708 N N . PHE A 1 91 ? 0.074 -7.029 6.050 1.00 93.81 91 PHE A N 1
ATOM 709 C CA . PHE A 1 91 ? 0.323 -5.582 6.093 1.00 93.81 91 PHE A CA 1
ATOM 710 C C . PHE A 1 91 ? 1.478 -5.179 7.018 1.00 93.81 91 PHE A C 1
ATOM 712 O O . PHE A 1 91 ? 2.053 -4.106 6.847 1.00 93.81 91 PHE A O 1
ATOM 719 N N . ASN A 1 92 ? 1.875 -6.033 7.966 1.00 91.69 92 ASN A N 1
ATOM 720 C CA . ASN A 1 92 ? 3.020 -5.764 8.835 1.00 91.69 92 ASN A CA 1
ATOM 721 C C . ASN A 1 92 ? 4.320 -5.658 8.031 1.00 91.69 92 ASN A C 1
ATOM 723 O O . ASN A 1 92 ? 5.220 -4.928 8.435 1.00 91.69 92 ASN A O 1
ATOM 727 N N . ALA A 1 93 ? 4.415 -6.345 6.888 1.00 91.12 93 ALA A N 1
ATOM 728 C CA . ALA A 1 93 ? 5.567 -6.241 6.004 1.00 91.12 93 ALA A CA 1
ATOM 729 C C . ALA A 1 93 ? 5.769 -4.806 5.491 1.00 91.12 93 ALA A C 1
ATOM 731 O O . ALA A 1 93 ? 6.910 -4.371 5.333 1.00 91.12 93 ALA A O 1
ATOM 732 N N . LEU A 1 94 ? 4.683 -4.038 5.330 1.00 91.50 94 LEU A N 1
ATOM 733 C CA . LEU A 1 94 ? 4.739 -2.639 4.905 1.00 91.50 94 LEU A CA 1
ATOM 734 C C . LEU A 1 94 ? 5.354 -1.721 5.967 1.00 91.50 94 LEU A C 1
ATOM 736 O O . LEU A 1 94 ? 5.843 -0.653 5.614 1.00 91.50 94 LEU A O 1
ATOM 740 N N . ALA A 1 95 ? 5.392 -2.118 7.245 1.00 88.00 95 ALA A N 1
ATOM 741 C CA . ALA A 1 95 ? 5.956 -1.293 8.315 1.00 88.00 95 ALA A CA 1
ATOM 742 C C . ALA A 1 95 ? 7.447 -0.972 8.108 1.00 88.00 95 ALA A C 1
ATOM 744 O O . ALA A 1 95 ? 7.918 0.050 8.604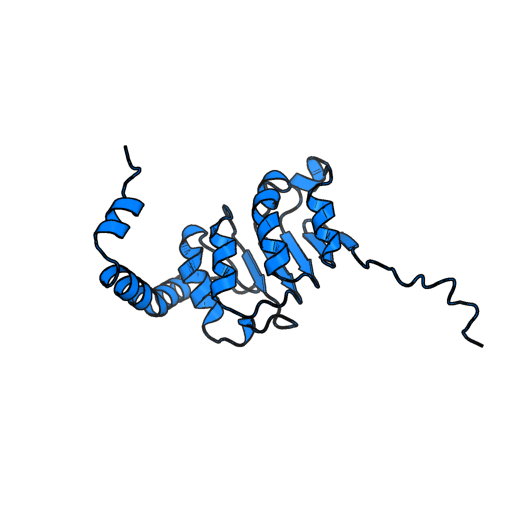 1.00 88.00 95 ALA A O 1
ATOM 745 N N . HIS A 1 96 ? 8.165 -1.802 7.341 1.00 80.38 96 HIS A N 1
ATOM 746 C CA . HIS A 1 96 ? 9.574 -1.599 6.987 1.00 80.38 96 HIS A CA 1
ATOM 747 C C . HIS A 1 96 ? 9.798 -0.475 5.962 1.00 80.38 96 HIS A C 1
ATOM 749 O O . HIS A 1 96 ? 10.934 -0.039 5.765 1.00 80.38 96 HIS A O 1
ATOM 755 N N . LEU A 1 97 ? 8.740 -0.010 5.290 1.00 85.94 97 LEU A N 1
ATOM 756 C CA . LEU A 1 97 ? 8.819 1.119 4.369 1.00 85.94 97 LEU A CA 1
ATOM 757 C C . LEU A 1 97 ? 9.064 2.431 5.130 1.00 85.94 97 LEU A C 1
ATOM 759 O O . LEU A 1 97 ? 9.011 2.494 6.356 1.00 85.94 97 LEU A O 1
ATOM 763 N N . ARG A 1 98 ? 9.345 3.514 4.401 1.00 79.06 98 ARG A N 1
ATOM 764 C CA . ARG A 1 98 ? 9.460 4.863 4.971 1.00 79.06 98 ARG A CA 1
ATOM 765 C C . ARG A 1 98 ? 8.603 5.831 4.165 1.00 79.06 98 ARG A C 1
ATOM 767 O O . ARG A 1 98 ? 8.831 5.963 2.965 1.00 79.06 98 ARG A O 1
ATOM 774 N N . ARG A 1 99 ? 7.716 6.562 4.854 1.00 83.94 99 ARG A N 1
ATOM 775 C CA . ARG A 1 99 ? 6.881 7.649 4.302 1.00 83.94 99 ARG A CA 1
ATOM 776 C C . ARG A 1 99 ? 5.891 7.186 3.219 1.00 83.94 99 ARG A C 1
ATOM 778 O O . ARG A 1 99 ? 5.922 7.692 2.106 1.00 83.94 99 ARG A O 1
ATOM 785 N N . LEU A 1 100 ? 5.036 6.218 3.547 1.00 92.31 100 LEU A N 1
ATOM 786 C CA . LEU A 1 100 ? 3.887 5.850 2.713 1.00 92.31 100 LEU A CA 1
ATOM 787 C C . LEU A 1 100 ? 2.699 6.750 3.080 1.00 92.31 100 LEU A C 1
ATOM 789 O O . LEU A 1 100 ? 2.342 6.810 4.247 1.00 92.31 100 LEU A O 1
ATOM 793 N N . GLU A 1 101 ? 2.075 7.433 2.125 1.00 93.69 101 GLU A N 1
ATOM 794 C CA . GLU A 1 101 ? 0.926 8.314 2.404 1.00 93.69 101 GLU A CA 1
ATOM 795 C C . GLU A 1 101 ? -0.396 7.713 1.930 1.00 93.69 101 GLU A C 1
ATOM 797 O O . GLU A 1 101 ? -1.454 8.024 2.481 1.00 93.69 101 GLU A O 1
ATOM 802 N N . GLN A 1 102 ? -0.351 6.846 0.918 1.00 95.62 102 GLN A N 1
ATOM 803 C CA . GLN A 1 102 ? -1.544 6.264 0.321 1.00 95.62 102 GLN A CA 1
ATOM 804 C C . GLN A 1 102 ? -1.392 4.757 0.133 1.00 95.62 102 GLN A C 1
ATOM 806 O O . GLN A 1 102 ? -0.347 4.258 -0.291 1.00 95.62 102 GLN A O 1
ATOM 811 N N . LEU A 1 103 ? -2.467 4.030 0.419 1.00 96.12 103 LEU A N 1
ATOM 812 C CA . LEU A 1 103 ? -2.552 2.592 0.201 1.00 96.12 103 LEU A CA 1
ATOM 813 C C . LEU A 1 103 ? -3.860 2.262 -0.511 1.00 96.12 103 LEU A C 1
ATOM 815 O O . LEU A 1 103 ? -4.935 2.610 -0.028 1.00 96.12 103 LEU A O 1
ATOM 819 N N . THR A 1 104 ? -3.783 1.543 -1.622 1.00 96.62 104 THR A N 1
ATOM 820 C CA . THR A 1 104 ? -4.963 1.011 -2.303 1.00 96.62 104 THR A CA 1
ATOM 821 C C . THR A 1 104 ? -4.851 -0.500 -2.420 1.00 96.62 104 THR A C 1
ATOM 823 O O . THR A 1 104 ? -3.866 -1.018 -2.929 1.00 96.62 104 THR A O 1
ATOM 826 N N . VAL A 1 105 ? -5.874 -1.207 -1.962 1.00 96.19 105 VAL A N 1
ATOM 827 C CA . VAL A 1 105 ? -6.035 -2.653 -2.099 1.00 96.19 105 VAL A CA 1
ATOM 828 C C . VAL A 1 105 ? -7.371 -2.885 -2.790 1.00 96.19 105 VAL A C 1
ATOM 830 O O . VAL A 1 105 ? -8.423 -2.581 -2.218 1.00 96.19 105 VAL A O 1
ATOM 833 N N . GLU A 1 106 ? -7.342 -3.367 -4.031 1.00 94.25 106 GLU A N 1
ATOM 834 C CA . GLU A 1 106 ? -8.567 -3.699 -4.760 1.00 94.25 106 GLU A CA 1
ATOM 835 C C . GLU A 1 106 ? -9.238 -4.931 -4.157 1.00 94.25 106 GLU A C 1
ATOM 837 O O . GLU A 1 106 ? -8.568 -5.848 -3.690 1.00 94.25 106 GLU A O 1
ATOM 842 N N . SER A 1 107 ? -10.571 -4.956 -4.161 1.00 90.94 107 SER A N 1
ATOM 843 C CA . SER A 1 107 ? -11.351 -6.088 -3.649 1.00 90.94 107 SER A CA 1
ATOM 844 C C . SER A 1 107 ? -11.162 -7.362 -4.470 1.00 90.94 107 SER A C 1
ATOM 846 O O . SER A 1 107 ? -11.315 -8.462 -3.945 1.00 90.94 107 SER A O 1
ATOM 848 N N . GLU A 1 108 ? -10.851 -7.218 -5.757 1.00 90.75 108 GLU A N 1
ATOM 849 C CA . GLU A 1 108 ? -10.620 -8.340 -6.658 1.00 90.75 108 GLU A CA 1
ATOM 850 C C . GLU A 1 108 ? -9.247 -8.970 -6.387 1.00 90.75 108 GLU A C 1
ATOM 852 O O . GLU A 1 108 ? -8.218 -8.290 -6.338 1.00 90.75 108 GLU A O 1
ATOM 857 N N . GLY A 1 109 ? -9.260 -10.280 -6.122 1.00 87.44 109 GLY A N 1
ATOM 858 C CA . GLY A 1 109 ? -8.073 -11.079 -5.814 1.00 87.44 109 GLY A CA 1
ATOM 859 C C . GLY A 1 109 ? -7.338 -10.707 -4.518 1.00 87.44 109 GLY A C 1
ATOM 860 O O . GLY A 1 109 ? -6.205 -11.139 -4.327 1.00 87.44 109 GLY A O 1
ATOM 861 N N . ASN A 1 110 ? -7.964 -9.953 -3.604 1.00 93.56 110 ASN A N 1
ATOM 862 C CA . ASN A 1 110 ? -7.450 -9.714 -2.249 1.00 93.56 110 ASN A CA 1
ATOM 863 C C . ASN A 1 110 ? -8.534 -9.997 -1.192 1.00 93.56 110 ASN A C 1
ATOM 865 O O . ASN A 1 110 ? -9.270 -9.087 -0.790 1.00 93.56 110 ASN A O 1
ATOM 869 N N . PRO A 1 111 ? -8.631 -11.244 -0.691 1.00 93.00 111 PRO A N 1
ATOM 870 C CA . PRO A 1 111 ? -9.611 -11.619 0.329 1.00 93.00 111 PRO A CA 1
ATOM 871 C C . PRO A 1 111 ? -9.551 -10.771 1.604 1.00 93.00 111 PRO A C 1
ATOM 873 O O . PRO A 1 111 ? -10.555 -10.627 2.289 1.00 93.00 111 PRO A O 1
ATOM 876 N N . VAL A 1 112 ? -8.418 -10.135 1.918 1.00 93.38 112 VAL A N 1
ATOM 877 C CA . VAL A 1 112 ? -8.288 -9.272 3.099 1.00 93.38 112 VAL A CA 1
ATOM 878 C C . VAL A 1 112 ? -9.314 -8.128 3.120 1.00 93.38 112 VAL A C 1
ATOM 880 O O . VAL A 1 112 ? -9.721 -7.668 4.188 1.00 93.38 112 VAL A O 1
ATOM 883 N N . VAL A 1 113 ? -9.784 -7.695 1.944 1.00 91.81 113 VAL A N 1
ATOM 884 C CA . VAL A 1 113 ? -10.766 -6.613 1.816 1.00 91.81 113 VAL A CA 1
ATOM 885 C C . VAL A 1 113 ? -12.143 -7.026 2.354 1.00 91.81 113 VAL A C 1
ATOM 887 O O . VAL A 1 113 ? -12.925 -6.155 2.736 1.00 91.81 113 VAL A O 1
ATOM 890 N N . THR A 1 114 ? -12.432 -8.329 2.482 1.00 91.62 114 THR A N 1
ATOM 891 C CA . THR A 1 114 ? -13.692 -8.820 3.067 1.00 91.62 114 THR A CA 1
ATOM 892 C C . THR A 1 114 ? -13.756 -8.650 4.585 1.00 91.62 114 THR A C 1
ATOM 894 O O . THR A 1 114 ? -14.841 -8.710 5.161 1.00 91.62 114 THR A O 1
ATOM 897 N N . PHE A 1 115 ? -12.624 -8.441 5.266 1.00 92.06 115 PHE A N 1
ATOM 898 C CA . PHE A 1 115 ? -12.611 -8.216 6.712 1.00 92.06 115 PHE A CA 1
ATOM 899 C C . PHE A 1 115 ? -12.995 -6.774 7.037 1.00 92.06 115 PHE A C 1
ATOM 901 O O . PHE A 1 115 ? -12.197 -5.868 6.849 1.00 92.06 115 PHE A O 1
ATOM 908 N N . THR A 1 116 ? -14.154 -6.538 7.649 1.00 89.69 116 THR A N 1
ATOM 909 C CA . THR A 1 116 ? -14.647 -5.182 7.974 1.00 89.69 116 THR A CA 1
ATOM 910 C C . THR A 1 116 ? -13.619 -4.277 8.671 1.00 89.69 116 THR A C 1
ATOM 912 O O . THR A 1 116 ? -13.605 -3.067 8.457 1.00 89.69 116 THR A O 1
ATOM 915 N N . LEU A 1 117 ? -12.737 -4.853 9.494 1.00 90.75 117 LEU A N 1
ATOM 916 C CA . LEU A 1 117 ? -11.765 -4.110 10.298 1.00 90.75 117 LEU A CA 1
ATOM 917 C C . LEU A 1 117 ? -10.393 -3.916 9.633 1.00 90.75 117 LEU A C 1
ATOM 919 O O . LEU A 1 117 ? -9.508 -3.341 10.265 1.00 90.75 117 LEU A O 1
ATOM 923 N N . TRP A 1 118 ? -10.179 -4.372 8.393 1.00 94.19 118 TRP A N 1
ATOM 924 C CA . TRP A 1 118 ? -8.842 -4.357 7.783 1.00 94.19 118 TRP A CA 1
ATOM 925 C C . TRP A 1 118 ? -8.252 -2.947 7.675 1.00 94.19 118 TRP A C 1
ATOM 927 O O . TRP A 1 118 ? -7.079 -2.753 7.984 1.00 94.19 118 TRP A O 1
ATOM 937 N N . LYS A 1 119 ? -9.070 -1.944 7.325 1.00 93.94 119 LYS A N 1
ATOM 938 C CA . LYS A 1 119 ? -8.626 -0.544 7.234 1.00 93.94 119 LYS A CA 1
ATOM 939 C C . LYS A 1 119 ? -8.146 -0.025 8.588 1.00 93.94 119 LYS A C 1
ATOM 941 O O . LYS A 1 119 ? -7.055 0.524 8.680 1.00 93.94 119 LYS A O 1
ATOM 946 N N . PHE A 1 120 ? -8.919 -0.264 9.648 1.00 92.88 120 PHE A N 1
ATOM 947 C CA . PHE A 1 120 ? -8.548 0.120 11.012 1.00 92.88 120 PHE A CA 1
ATOM 948 C C . PHE A 1 120 ? -7.300 -0.622 11.495 1.00 92.88 120 PHE A C 1
ATOM 950 O O . PHE A 1 120 ? -6.454 -0.026 12.155 1.00 92.88 120 PHE A O 1
ATOM 957 N N . TYR A 1 121 ? -7.145 -1.897 11.128 1.00 93.12 121 TYR A N 1
ATOM 958 C CA . TYR A 1 121 ? -5.935 -2.656 11.434 1.00 93.12 121 TYR A CA 1
ATOM 959 C C . TYR A 1 121 ? -4.705 -2.022 10.778 1.00 93.12 121 TYR A C 1
ATOM 961 O O . TYR A 1 121 ? -3.691 -1.823 11.441 1.00 93.12 121 TYR A O 1
ATOM 969 N N . VAL A 1 122 ? -4.797 -1.670 9.492 1.00 93.69 122 VAL A N 1
ATOM 970 C CA . VAL A 1 122 ? -3.712 -0.999 8.766 1.00 93.69 122 VAL A CA 1
ATOM 971 C C . VAL A 1 122 ? -3.379 0.344 9.410 1.00 93.69 122 VAL A C 1
ATOM 973 O O . VAL A 1 122 ? -2.209 0.597 9.673 1.00 93.69 122 VAL A O 1
ATOM 976 N N . LEU A 1 123 ? -4.382 1.172 9.716 1.00 92.62 123 LEU A N 1
ATOM 977 C CA . LEU A 1 123 ? -4.182 2.468 10.375 1.00 92.62 123 LEU A CA 1
ATOM 978 C C . LEU A 1 123 ? -3.489 2.329 11.730 1.00 92.62 123 LEU A C 1
ATOM 980 O O . LEU A 1 123 ? -2.557 3.070 12.022 1.00 92.62 123 LEU A O 1
ATOM 984 N N . PHE A 1 124 ? -3.898 1.345 12.530 1.00 91.88 124 PHE A N 1
ATOM 985 C CA . PHE A 1 124 ? -3.265 1.061 13.811 1.00 91.88 124 PHE A CA 1
ATOM 986 C C . PHE A 1 124 ? -1.814 0.586 13.640 1.00 91.88 124 PHE A C 1
ATOM 988 O O . PHE A 1 124 ? -0.896 1.095 14.280 1.00 91.88 124 PHE A O 1
ATOM 995 N N . ARG A 1 125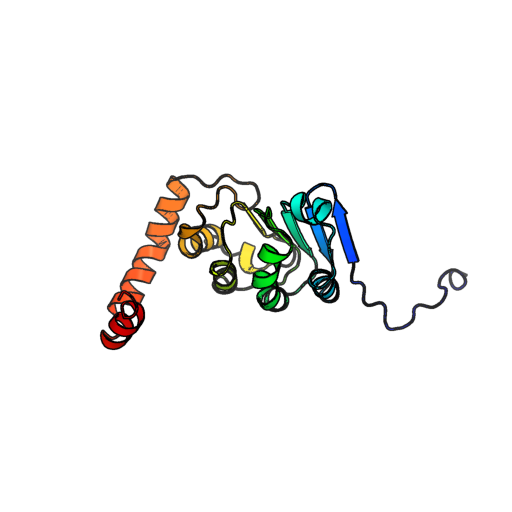 ? -1.580 -0.391 12.756 1.00 89.56 125 ARG A N 1
ATOM 996 C CA . ARG A 1 125 ? -0.258 -1.014 12.579 1.00 89.56 125 ARG A CA 1
ATOM 997 C C . ARG A 1 125 ? 0.749 -0.134 11.858 1.00 89.56 125 ARG A C 1
ATOM 999 O O . ARG A 1 125 ? 1.942 -0.278 12.107 1.00 89.56 125 ARG A O 1
ATOM 1006 N N . LEU A 1 126 ? 0.278 0.729 10.967 1.00 89.75 126 LEU A N 1
ATOM 1007 C CA . LEU A 1 126 ? 1.085 1.645 10.168 1.00 89.75 126 LEU A CA 1
ATOM 1008 C C . LEU A 1 126 ? 0.917 3.100 10.628 1.00 89.75 126 LEU A C 1
ATOM 1010 O O . LEU A 1 126 ? 1.122 4.025 9.844 1.00 89.75 126 LEU A O 1
ATOM 1014 N N . ASN A 1 127 ? 0.553 3.313 11.896 1.00 86.81 127 ASN A N 1
ATOM 1015 C CA . ASN A 1 127 ? 0.302 4.640 12.462 1.00 86.81 127 ASN A CA 1
ATOM 1016 C C . ASN A 1 127 ? 1.500 5.595 12.278 1.00 86.81 127 ASN A C 1
ATOM 1018 O O . ASN A 1 127 ? 1.327 6.780 12.021 1.00 86.81 127 ASN A O 1
ATOM 1022 N N . HIS A 1 128 ? 2.734 5.075 12.295 1.00 84.81 128 HIS A N 1
ATOM 1023 C CA . HIS A 1 128 ? 3.958 5.856 12.070 1.00 84.81 128 HIS A CA 1
ATOM 1024 C C . HIS A 1 128 ? 4.069 6.480 10.674 1.00 84.81 128 HIS A C 1
ATOM 1026 O O . HIS A 1 128 ? 4.884 7.381 10.476 1.00 84.81 128 HIS A O 1
ATOM 1032 N N . PHE A 1 129 ? 3.284 6.014 9.703 1.00 85.75 129 PHE A N 1
ATOM 1033 C CA . PHE A 1 129 ? 3.254 6.592 8.364 1.00 85.75 129 PHE A CA 1
ATOM 1034 C C . PHE A 1 129 ? 2.308 7.781 8.226 1.00 85.75 129 PHE A C 1
ATOM 1036 O O . PHE A 1 129 ? 2.507 8.568 7.306 1.00 85.75 129 PHE A O 1
ATOM 1043 N N . ASN A 1 130 ? 1.335 7.947 9.131 1.00 85.81 130 ASN A N 1
ATOM 1044 C CA . ASN A 1 130 ? 0.264 8.938 8.995 1.00 85.81 130 ASN A CA 1
ATOM 1045 C C . ASN A 1 130 ? -0.406 8.867 7.610 1.00 85.81 130 ASN A C 1
ATOM 1047 O O . ASN A 1 130 ? -0.436 9.852 6.870 1.00 85.81 130 ASN A O 1
ATOM 1051 N N . LEU A 1 131 ? -0.908 7.678 7.249 1.00 92.19 131 LEU A N 1
ATOM 1052 C CA . LEU A 1 131 ? -1.614 7.460 5.984 1.00 92.19 131 LEU A CA 1
ATOM 1053 C C . LEU A 1 131 ? -2.728 8.500 5.814 1.00 92.19 131 LEU A C 1
ATOM 1055 O O . LEU A 1 131 ? -3.576 8.656 6.687 1.00 92.19 131 LEU A O 1
ATOM 1059 N N . GLN A 1 132 ? -2.730 9.185 4.674 1.00 93.38 132 GLN A N 1
ATOM 1060 C CA . GLN A 1 132 ? -3.718 10.205 4.337 1.00 93.38 132 GLN A CA 1
ATOM 1061 C C . GLN A 1 132 ? -4.911 9.609 3.593 1.00 93.38 132 GLN A C 1
ATOM 1063 O O . GLN A 1 132 ? -6.029 10.100 3.741 1.00 93.38 132 GLN A O 1
ATOM 1068 N N . LYS A 1 133 ? -4.692 8.568 2.773 1.00 95.31 133 LYS A N 1
ATOM 1069 C CA . LYS A 1 133 ? -5.759 7.922 1.992 1.00 95.31 133 LYS A CA 1
ATOM 1070 C C . LYS A 1 133 ? -5.640 6.402 1.973 1.00 95.31 133 LYS A C 1
ATOM 1072 O O . LYS A 1 133 ? -4.558 5.859 1.750 1.00 95.31 133 LYS A O 1
ATOM 1077 N N . ILE A 1 134 ? -6.774 5.719 2.130 1.00 94.69 134 ILE A N 1
ATOM 1078 C CA . ILE A 1 134 ? -6.901 4.267 1.951 1.00 94.69 134 ILE A CA 1
ATOM 1079 C C . ILE A 1 134 ? -8.035 3.970 0.964 1.00 94.69 134 ILE A C 1
ATOM 1081 O O . ILE A 1 134 ? -9.182 4.350 1.202 1.00 94.69 134 ILE A O 1
ATOM 1085 N N . ASN A 1 135 ? -7.735 3.273 -0.136 1.00 92.50 135 ASN A N 1
ATOM 1086 C CA . ASN A 1 135 ? -8.670 2.995 -1.242 1.00 92.50 135 ASN A CA 1
ATOM 1087 C C . ASN A 1 135 ? -9.385 4.263 -1.749 1.00 92.50 135 ASN A C 1
ATOM 1089 O O . ASN A 1 135 ? -10.596 4.268 -1.959 1.00 92.50 135 ASN A O 1
ATOM 1093 N N . GLY A 1 136 ? -8.646 5.369 -1.866 1.00 89.00 136 GLY A N 1
ATOM 1094 C CA . GLY A 1 136 ? -9.184 6.670 -2.278 1.00 89.00 136 GLY A CA 1
ATOM 1095 C C . GLY A 1 136 ? -10.020 7.406 -1.222 1.00 89.00 136 GLY A C 1
ATOM 1096 O O . GLY A 1 136 ? -10.318 8.579 -1.421 1.00 89.00 136 GLY A O 1
ATOM 1097 N N . SER A 1 137 ? -10.362 6.773 -0.093 1.00 92.50 137 SER A N 1
ATOM 1098 C CA . SER A 1 137 ? -11.026 7.433 1.039 1.00 92.50 137 SER A CA 1
ATOM 1099 C C . SER A 1 137 ? -10.005 8.158 1.911 1.00 92.50 137 SER A C 1
ATOM 1101 O O . SER A 1 137 ? -8.968 7.583 2.244 1.00 92.50 137 SER A O 1
ATOM 1103 N N . GLU A 1 138 ? -10.298 9.400 2.293 1.00 93.81 138 GLU A N 1
ATOM 1104 C CA . GLU A 1 138 ? -9.463 10.159 3.228 1.00 93.81 138 GLU A CA 1
ATOM 1105 C C . GLU A 1 138 ? -9.530 9.563 4.631 1.00 93.81 138 GLU A C 1
ATOM 1107 O O . GLU A 1 138 ? -10.596 9.181 5.112 1.00 93.81 138 GLU A O 1
ATOM 1112 N N . VAL A 1 139 ? -8.370 9.472 5.274 1.00 93.62 139 VAL A N 1
ATOM 1113 C CA . VAL A 1 139 ? -8.241 9.002 6.649 1.00 93.62 139 VAL A CA 1
ATOM 1114 C C . VAL A 1 139 ? -8.531 10.171 7.577 1.00 93.62 139 VAL A C 1
ATOM 1116 O O . VAL A 1 139 ? -7.836 11.187 7.557 1.00 93.62 139 VAL A O 1
ATOM 1119 N N . THR A 1 140 ? -9.557 10.031 8.411 1.00 93.69 140 THR A N 1
ATOM 1120 C CA . THR A 1 140 ? -9.934 11.065 9.375 1.00 93.69 140 THR A CA 1
ATOM 1121 C C . THR A 1 140 ? -9.326 10.794 10.751 1.00 93.69 140 THR A C 1
ATOM 1123 O O . THR A 1 140 ? -8.972 9.666 11.095 1.00 93.69 140 THR A O 1
ATOM 1126 N N . GLN A 1 141 ? -9.267 11.820 11.607 1.00 89.50 141 GLN A N 1
ATOM 1127 C CA . GLN A 1 141 ? -8.867 11.634 13.010 1.00 89.50 141 GLN A CA 1
ATOM 1128 C C . GLN A 1 141 ? -9.785 10.651 13.754 1.00 89.50 141 GLN A C 1
ATOM 1130 O O . GLN A 1 141 ? -9.320 9.914 14.621 1.00 89.50 141 GLN A O 1
ATOM 1135 N N . ASN A 1 142 ? -11.072 10.595 13.395 1.00 91.69 142 ASN A N 1
ATOM 1136 C CA . ASN A 1 142 ? -12.009 9.640 13.984 1.00 91.69 142 ASN A CA 1
ATOM 1137 C C . ASN A 1 142 ? -11.621 8.196 13.654 1.00 91.69 142 ASN A C 1
ATOM 1139 O O . ASN A 1 142 ? -11.706 7.336 14.529 1.00 91.69 142 ASN A O 1
ATOM 1143 N N . ASP A 1 143 ? -11.147 7.937 12.433 1.00 91.00 143 ASP A N 1
ATOM 1144 C CA . ASP A 1 143 ? -10.688 6.607 12.028 1.00 91.00 143 ASP A CA 1
ATOM 1145 C C . ASP A 1 143 ? -9.458 6.174 12.823 1.00 91.00 143 ASP A C 1
ATOM 1147 O O . ASP A 1 143 ? -9.385 5.027 13.264 1.00 91.00 143 ASP A O 1
ATOM 1151 N N . MET A 1 144 ? -8.540 7.108 13.090 1.00 89.81 144 MET A N 1
ATOM 1152 C CA . MET A 1 144 ? -7.367 6.866 13.936 1.00 89.81 144 MET A CA 1
ATOM 1153 C C . MET A 1 144 ? -7.765 6.555 15.383 1.00 89.81 144 MET A C 1
ATOM 1155 O O . MET A 1 144 ? -7.275 5.591 15.969 1.00 89.81 144 MET A O 1
ATOM 1159 N N . ILE A 1 145 ? -8.707 7.315 15.953 1.00 90.06 145 ILE A N 1
ATOM 1160 C CA . ILE A 1 145 ? -9.226 7.067 17.308 1.00 90.06 145 ILE A CA 1
ATOM 1161 C C . ILE A 1 145 ? -9.935 5.707 17.378 1.00 90.06 145 ILE A C 1
ATOM 1163 O O . ILE A 1 145 ? -9.775 4.976 18.356 1.00 90.06 145 ILE A O 1
ATOM 1167 N N . MET A 1 146 ? -10.720 5.345 16.360 1.00 90.44 146 MET A N 1
ATOM 1168 C CA . MET A 1 146 ? -11.385 4.041 16.293 1.00 90.44 146 MET A CA 1
ATOM 1169 C C . MET A 1 146 ? -10.380 2.895 16.160 1.00 90.44 146 MET A C 1
ATOM 1171 O O . MET A 1 146 ? -10.507 1.902 16.874 1.00 90.44 146 MET A O 1
ATOM 1175 N N . ALA A 1 147 ? -9.364 3.042 15.308 1.00 90.88 147 ALA A N 1
ATOM 1176 C CA . ALA A 1 147 ? -8.289 2.069 15.155 1.00 90.88 147 ALA A CA 1
ATOM 1177 C C . ALA A 1 147 ? -7.554 1.817 16.483 1.00 90.88 147 ALA A C 1
ATOM 1179 O O . ALA A 1 147 ? -7.391 0.664 16.886 1.00 90.88 147 ALA A O 1
ATOM 1180 N N 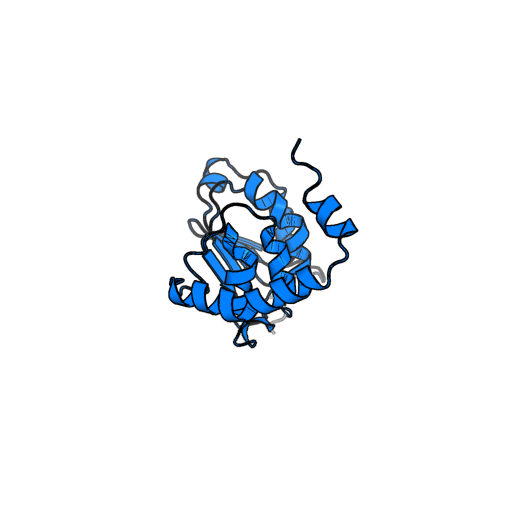. GLU A 1 148 ? -7.205 2.883 17.208 1.00 87.94 148 GLU A N 1
ATOM 1181 C CA . GLU A 1 148 ? -6.569 2.796 18.527 1.00 87.94 148 GLU A CA 1
ATOM 1182 C C . GLU A 1 148 ? -7.482 2.129 19.565 1.00 87.94 148 GLU A C 1
ATOM 1184 O O . GLU A 1 148 ? -7.043 1.288 20.342 1.00 87.94 148 GLU A O 1
ATOM 1189 N N . ARG A 1 149 ? -8.785 2.427 19.564 1.00 87.94 149 ARG A N 1
ATOM 1190 C CA . ARG A 1 149 ? -9.734 1.778 20.486 1.00 87.94 149 ARG A CA 1
ATOM 1191 C C . ARG A 1 149 ? -9.894 0.285 20.216 1.00 87.94 149 ARG A C 1
ATOM 1193 O O . ARG A 1 149 ? -10.001 -0.492 21.162 1.00 87.94 149 ARG A O 1
ATOM 1200 N N . LEU A 1 150 ? -9.933 -0.108 18.945 1.00 87.50 150 LEU A N 1
ATOM 1201 C CA . LEU A 1 150 ? -10.130 -1.499 18.536 1.00 87.50 150 LEU A CA 1
ATOM 1202 C C . LEU A 1 150 ? -8.891 -2.358 18.807 1.00 87.50 150 LEU A C 1
ATOM 1204 O O . LEU A 1 150 ? -9.015 -3.476 19.303 1.00 87.50 150 LEU A O 1
ATOM 1208 N N . PHE A 1 151 ? -7.702 -1.842 18.488 1.00 86.38 151 PHE A N 1
ATOM 1209 C CA . PHE A 1 151 ? -6.466 -2.627 18.502 1.00 86.38 151 PHE A CA 1
ATOM 1210 C C . PHE A 1 151 ? -5.474 -2.231 19.605 1.00 86.38 151 PHE A C 1
ATOM 1212 O O . PHE A 1 151 ? -4.640 -3.054 19.984 1.00 86.38 151 PHE A O 1
ATOM 1219 N N . GLY A 1 152 ? -5.585 -1.039 20.191 1.00 78.94 152 GLY A N 1
ATOM 1220 C CA . GLY A 1 152 ? -4.699 -0.567 21.261 1.00 78.94 152 GLY A CA 1
ATOM 1221 C C . GLY A 1 152 ? -4.820 -1.388 22.544 1.00 78.94 152 GLY A C 1
ATOM 1222 O O . GLY A 1 152 ? -3.810 -1.728 23.155 1.00 78.94 152 GLY A O 1
ATOM 1223 N N . ILE A 1 153 ? -6.032 -1.827 22.911 1.00 73.69 153 ILE A N 1
ATOM 1224 C CA . ILE A 1 153 ? -6.227 -2.732 24.061 1.00 73.69 153 ILE A CA 1
ATOM 1225 C C . ILE A 1 153 ? -5.582 -4.097 23.788 1.00 73.69 153 ILE A C 1
ATOM 1227 O O . ILE A 1 153 ? -4.931 -4.655 24.668 1.00 73.69 153 ILE A O 1
ATOM 1231 N N . LEU A 1 154 ? -5.703 -4.621 22.563 1.00 68.06 154 LEU A N 1
ATOM 1232 C CA . LEU A 1 154 ? -5.055 -5.878 22.171 1.00 68.06 154 LEU A CA 1
ATOM 1233 C C . LEU A 1 154 ? -3.528 -5.763 22.250 1.00 68.06 154 LEU A C 1
ATOM 1235 O O . LEU A 1 154 ? -2.870 -6.682 22.735 1.00 68.06 154 LEU A O 1
ATOM 1239 N N . ALA A 1 155 ? -2.964 -4.627 21.839 1.00 64.69 155 ALA A N 1
ATOM 1240 C CA . ALA A 1 155 ? -1.535 -4.361 21.966 1.00 64.69 155 ALA A CA 1
ATOM 1241 C C . ALA A 1 155 ? -1.088 -4.195 23.426 1.00 64.69 155 ALA A C 1
ATOM 1243 O O . ALA A 1 155 ? -0.036 -4.714 23.799 1.00 64.69 155 ALA A O 1
ATOM 1244 N N . TYR A 1 156 ? -1.890 -3.533 24.264 1.00 64.69 156 TYR A N 1
ATOM 1245 C CA . TYR A 1 156 ? -1.629 -3.405 25.699 1.00 64.69 156 TYR A CA 1
ATOM 1246 C C . TYR A 1 156 ? -1.647 -4.764 26.408 1.00 64.69 156 TYR A C 1
ATOM 1248 O O . TYR A 1 156 ? -0.736 -5.081 27.164 1.00 64.69 156 TYR A O 1
ATOM 1256 N N . VAL A 1 157 ? -2.636 -5.613 26.123 1.00 65.69 157 VAL A N 1
ATOM 1257 C CA . VAL A 1 157 ? -2.713 -6.962 26.704 1.00 65.69 157 VAL A CA 1
ATOM 1258 C C . VAL A 1 157 ? -1.575 -7.849 26.190 1.00 65.69 157 VAL A C 1
ATOM 1260 O O . VAL A 1 157 ? -1.001 -8.631 26.949 1.00 65.69 157 VAL A O 1
ATOM 1263 N N . ALA A 1 158 ? -1.203 -7.731 24.914 1.00 61.72 158 ALA A N 1
ATOM 1264 C CA . ALA A 1 158 ? -0.062 -8.459 24.364 1.00 61.72 158 ALA A CA 1
ATOM 1265 C C . ALA A 1 158 ? 1.265 -8.037 25.021 1.00 61.72 158 ALA A C 1
ATOM 1267 O O . ALA A 1 158 ? 2.106 -8.894 25.291 1.00 61.72 158 ALA A O 1
ATOM 1268 N N . SER A 1 159 ? 1.447 -6.745 25.318 1.00 59.88 159 SER A N 1
ATOM 1269 C CA . SER A 1 159 ? 2.653 -6.238 25.982 1.00 59.88 159 SER A CA 1
ATOM 1270 C C . SER A 1 159 ? 2.674 -6.533 27.484 1.00 59.88 159 SER A C 1
ATOM 1272 O O . SER A 1 159 ? 3.731 -6.865 28.015 1.00 59.88 159 SER A O 1
ATOM 1274 N N . SER A 1 160 ? 1.524 -6.517 28.166 1.00 60.88 160 SER A N 1
ATOM 1275 C CA . SER A 1 160 ? 1.425 -6.829 29.600 1.00 60.88 160 SER A CA 1
ATOM 1276 C C . SER A 1 160 ? 1.671 -8.306 29.915 1.00 60.88 160 SER A C 1
ATOM 1278 O O . SER A 1 160 ? 2.120 -8.637 31.008 1.00 60.88 160 SER A O 1
ATOM 1280 N N . ASN A 1 161 ? 1.393 -9.201 28.963 1.00 59.66 161 ASN A N 1
ATOM 1281 C CA . ASN A 1 161 ? 1.722 -10.627 29.062 1.00 59.66 161 ASN A CA 1
ATOM 1282 C C . ASN A 1 161 ? 3.128 -10.951 28.525 1.00 59.66 161 ASN A C 1
ATOM 1284 O O . ASN A 1 161 ? 3.534 -12.116 28.515 1.00 59.66 161 ASN A O 1
ATOM 1288 N N . MET A 1 162 ? 3.882 -9.946 28.067 1.00 53.00 162 MET A N 1
ATOM 1289 C CA . MET A 1 162 ? 5.237 -10.138 27.571 1.00 53.00 162 MET A CA 1
ATOM 1290 C C . MET A 1 162 ? 6.215 -10.189 28.757 1.00 53.00 162 MET A C 1
ATOM 1292 O O . MET A 1 162 ? 6.264 -9.253 29.557 1.00 53.00 162 MET A O 1
ATOM 1296 N N . PRO A 1 163 ? 7.022 -11.254 28.898 1.00 59.25 163 PRO A N 1
ATOM 1297 C CA . PRO A 1 163 ? 7.978 -11.350 29.990 1.00 59.25 163 PRO A CA 1
ATOM 1298 C C . PRO A 1 163 ? 8.960 -10.173 29.993 1.00 59.25 163 PRO A C 1
ATOM 1300 O O . PRO A 1 163 ? 9.525 -9.822 28.955 1.00 59.25 163 PRO A O 1
ATOM 1303 N N . TYR A 1 164 ? 9.220 -9.620 31.179 1.00 55.41 164 TYR A N 1
ATOM 1304 C CA . TYR A 1 164 ? 10.027 -8.411 31.400 1.00 55.41 164 TYR A CA 1
ATOM 1305 C C . TYR A 1 164 ? 11.418 -8.447 30.728 1.00 55.41 164 TYR A C 1
ATOM 1307 O O . TYR A 1 164 ? 11.929 -7.424 30.279 1.00 55.41 164 TYR A O 1
ATOM 1315 N N . TYR A 1 165 ? 12.013 -9.636 30.569 1.00 60.22 165 TYR A N 1
ATOM 1316 C CA . TYR A 1 165 ? 13.306 -9.812 29.896 1.00 60.22 165 TYR A CA 1
ATOM 1317 C C . TYR A 1 165 ? 13.269 -9.508 28.382 1.00 60.22 165 TYR A C 1
ATOM 1319 O O . TYR A 1 165 ? 14.285 -9.100 27.824 1.00 60.22 165 TYR A O 1
ATOM 1327 N N . ARG A 1 166 ? 12.117 -9.655 27.704 1.00 55.41 166 ARG A N 1
ATOM 1328 C CA . ARG A 1 166 ? 11.965 -9.286 26.281 1.00 55.41 166 ARG A CA 1
ATOM 1329 C C . ARG A 1 166 ? 11.745 -7.787 26.083 1.00 55.41 166 ARG A C 1
ATOM 1331 O O . ARG A 1 166 ? 12.174 -7.252 25.066 1.00 55.41 166 ARG A O 1
ATOM 1338 N N . LEU A 1 167 ? 11.138 -7.109 27.059 1.00 55.78 167 LEU A N 1
ATOM 1339 C CA . LEU A 1 167 ? 10.980 -5.650 27.049 1.00 55.78 167 LEU A CA 1
ATOM 1340 C C . LEU A 1 167 ? 12.334 -4.941 27.189 1.00 55.78 167 LEU A C 1
ATOM 1342 O O . LEU A 1 167 ? 12.606 -3.996 26.454 1.00 55.78 167 LEU A O 1
ATOM 1346 N N . ILE A 1 168 ? 13.218 -5.444 28.058 1.00 58.12 168 ILE A N 1
ATOM 1347 C CA . ILE A 1 168 ? 14.580 -4.905 28.218 1.00 58.12 168 ILE A CA 1
ATOM 1348 C C . ILE A 1 168 ? 15.404 -5.077 26.934 1.00 58.12 168 ILE A C 1
ATOM 1350 O O . ILE A 1 168 ? 16.145 -4.174 26.568 1.00 58.12 168 ILE A O 1
ATOM 1354 N N . SER A 1 169 ? 15.241 -6.188 26.208 1.00 56.81 169 SER A N 1
ATOM 1355 C CA . SER A 1 169 ? 15.924 -6.394 24.923 1.00 56.81 169 SER A CA 1
ATOM 1356 C C . SER A 1 169 ? 15.436 -5.458 23.808 1.00 56.81 169 SER A C 1
ATOM 1358 O O . SER A 1 169 ? 16.194 -5.206 22.880 1.00 56.81 169 SER A O 1
ATOM 1360 N N . LEU A 1 170 ? 14.197 -4.955 23.873 1.00 55.06 170 LEU A N 1
ATOM 1361 C CA . LEU A 1 170 ? 13.645 -3.991 22.907 1.00 55.06 170 LEU A CA 1
ATOM 1362 C C . LEU A 1 170 ? 14.011 -2.538 23.245 1.00 55.06 170 LEU A C 1
ATOM 1364 O O . LEU A 1 170 ? 14.146 -1.713 22.350 1.00 55.06 170 LEU A O 1
ATOM 1368 N N . LEU A 1 171 ? 14.179 -2.231 24.533 1.00 59.25 171 LEU A N 1
ATOM 1369 C CA . LEU A 1 171 ? 14.585 -0.914 25.041 1.00 59.25 171 LEU A CA 1
ATOM 1370 C C . LEU A 1 171 ? 16.114 -0.784 25.210 1.00 59.25 171 LEU A C 1
ATOM 1372 O O . LEU A 1 171 ? 16.603 0.253 25.654 1.00 59.25 171 LEU A O 1
ATOM 1376 N N . GLY A 1 172 ? 16.860 -1.847 24.893 1.00 47.41 172 GLY A N 1
ATOM 1377 C CA . GLY A 1 172 ? 18.268 -2.037 25.247 1.00 47.41 172 GLY A CA 1
ATOM 1378 C C . GLY A 1 172 ? 19.307 -1.357 24.355 1.00 47.41 172 GLY A C 1
ATOM 1379 O O . GLY A 1 172 ? 20.469 -1.361 24.740 1.00 47.41 172 GLY A O 1
ATOM 1380 N N . ASP A 1 173 ? 18.919 -0.729 23.241 1.00 46.22 173 ASP A N 1
ATOM 1381 C CA . ASP A 1 173 ? 19.840 -0.003 22.345 1.00 46.22 173 ASP A CA 1
ATOM 1382 C C . ASP A 1 173 ? 19.510 1.502 22.261 1.00 46.22 173 ASP A C 1
ATOM 1384 O O . ASP A 1 173 ? 19.459 2.112 21.194 1.00 46.22 173 ASP A O 1
ATOM 1388 N N . CYS A 1 174 ? 19.288 2.136 23.414 1.00 37.06 174 CYS A N 1
ATOM 1389 C CA . CYS A 1 174 ? 19.471 3.582 23.567 1.00 37.06 174 CYS A CA 1
ATOM 1390 C C . CYS A 1 174 ? 20.669 3.836 24.488 1.00 37.06 174 CYS A C 1
ATOM 1392 O O . CYS A 1 174 ? 20.508 4.091 25.683 1.00 37.06 174 CYS A O 1
ATOM 1394 N N . ARG A 1 175 ? 21.877 3.735 23.934 1.00 36.03 175 ARG A N 1
ATOM 1395 C CA . ARG A 1 175 ? 23.099 4.289 24.521 1.00 36.03 175 ARG A CA 1
ATOM 1396 C C . ARG A 1 175 ? 23.878 5.055 23.470 1.00 36.03 175 ARG A C 1
ATOM 1398 O O . ARG A 1 175 ? 23.982 4.533 22.341 1.00 36.03 175 ARG A O 1
#

Organism: NCBI:txid8663